Protein AF-A0A1V4UX24-F1 (afdb_monomer)

Secondary structure (DSSP, 8-state):
--------SSPPPEEHHHHHHHHHHHTTT---SS--SEEESSSS-EEEE-TTSSEEEEE-SS-B-SHHHHHSTTSPPHHHHHH---------------SS---TT-------TT------

Structure (mmCIF, N/CA/C/O backbone):
data_AF-A0A1V4UX24-F1
#
_entry.id   AF-A0A1V4UX24-F1
#
loop_
_atom_site.group_PDB
_atom_site.id
_atom_site.type_symbol
_atom_site.label_atom_id
_atom_site.label_alt_id
_atom_site.label_comp_id
_atom_site.label_asym_id
_atom_site.label_entity_id
_atom_site.label_seq_id
_atom_site.pdbx_PDB_ins_code
_atom_site.Cartn_x
_atom_site.Cartn_y
_atom_site.Cartn_z
_atom_site.occupancy
_atom_site.B_iso_or_equiv
_atom_site.auth_seq_id
_atom_site.auth_comp_id
_atom_site.auth_asym_id
_atom_site.auth_atom_id
_atom_site.pdbx_PDB_model_num
ATOM 1 N N . MET A 1 1 ? -13.779 24.939 1.915 1.00 37.62 1 MET A N 1
ATOM 2 C CA . MET A 1 1 ? -13.747 23.481 1.662 1.00 37.62 1 MET A CA 1
ATOM 3 C C . MET A 1 1 ? -12.915 23.263 0.411 1.00 37.62 1 MET A C 1
ATOM 5 O O . MET A 1 1 ? -13.429 23.419 -0.685 1.00 37.62 1 MET A O 1
ATOM 9 N N . ASN A 1 2 ? -11.615 23.002 0.558 1.00 39.09 2 ASN A N 1
ATOM 10 C CA . ASN A 1 2 ? -10.698 22.948 -0.584 1.00 39.09 2 ASN A CA 1
ATOM 11 C C . ASN A 1 2 ? -10.256 21.500 -0.786 1.00 39.09 2 ASN A C 1
ATOM 13 O O . ASN A 1 2 ? -9.221 21.073 -0.276 1.00 39.09 2 ASN A O 1
ATOM 17 N N . GLY A 1 3 ? -11.091 20.749 -1.507 1.00 47.94 3 GLY A N 1
ATOM 18 C CA . GLY A 1 3 ? -10.794 19.399 -1.967 1.00 47.94 3 GLY A CA 1
ATOM 19 C C . GLY A 1 3 ? -9.670 19.433 -2.994 1.00 47.94 3 GLY A C 1
ATOM 20 O O . GLY A 1 3 ? -9.903 19.653 -4.177 1.00 47.94 3 GLY A O 1
ATOM 21 N N . LYS A 1 4 ? -8.435 19.230 -2.535 1.00 42.00 4 LYS A N 1
ATOM 22 C CA . LYS A 1 4 ? -7.325 18.862 -3.413 1.00 42.00 4 LYS A CA 1
ATOM 23 C C . LYS A 1 4 ? -7.500 17.386 -3.741 1.00 42.00 4 LYS A C 1
ATOM 25 O O . LYS A 1 4 ? -7.275 16.530 -2.891 1.00 42.00 4 LYS A O 1
ATOM 30 N N . THR A 1 5 ? -7.919 17.091 -4.964 1.00 43.62 5 THR A N 1
ATOM 31 C CA . THR A 1 5 ? -7.827 15.759 -5.563 1.00 43.62 5 THR A CA 1
ATOM 32 C C . THR A 1 5 ? -6.353 15.373 -5.664 1.00 43.62 5 THR A C 1
ATOM 34 O O . THR A 1 5 ? -5.673 15.676 -6.640 1.00 43.62 5 THR A O 1
ATOM 37 N N . ILE A 1 6 ? -5.842 14.721 -4.616 1.00 47.66 6 ILE A N 1
ATOM 38 C CA . ILE A 1 6 ? -4.532 14.068 -4.603 1.00 47.66 6 ILE A CA 1
ATOM 39 C C . ILE A 1 6 ? -4.681 12.757 -5.379 1.00 47.66 6 ILE A C 1
ATOM 41 O O . ILE A 1 6 ? -4.710 11.671 -4.811 1.00 47.66 6 ILE A O 1
ATOM 45 N N . LEU A 1 7 ? -4.788 12.848 -6.703 1.00 41.50 7 LEU A N 1
ATOM 46 C CA . LEU A 1 7 ? -4.457 11.718 -7.567 1.00 41.50 7 LEU A CA 1
ATOM 47 C C . LEU A 1 7 ? -2.929 11.667 -7.668 1.00 41.50 7 LEU A C 1
ATOM 49 O O . LEU A 1 7 ? -2.339 11.958 -8.704 1.00 41.50 7 LEU A O 1
ATOM 53 N N . ALA A 1 8 ? -2.274 11.359 -6.545 1.00 46.19 8 ALA A N 1
ATOM 54 C CA . ALA A 1 8 ? -0.886 10.940 -6.572 1.00 46.19 8 ALA A CA 1
ATOM 55 C C . ALA A 1 8 ? -0.855 9.642 -7.383 1.00 46.19 8 ALA A C 1
ATOM 57 O O . ALA A 1 8 ? -1.438 8.637 -6.984 1.00 46.19 8 ALA A O 1
ATOM 58 N N . SER A 1 9 ? -0.199 9.669 -8.539 1.00 55.72 9 SER A N 1
ATOM 59 C CA . SER A 1 9 ? -0.078 8.556 -9.490 1.00 55.72 9 SER A CA 1
ATOM 60 C C . SER A 1 9 ? 0.747 7.367 -8.958 1.00 55.72 9 SER A C 1
ATOM 62 O O . SER A 1 9 ? 1.185 6.506 -9.719 1.00 55.72 9 SER A O 1
ATOM 64 N N . GLY A 1 10 ? 0.956 7.298 -7.642 1.00 59.44 10 GLY A N 1
ATOM 65 C CA . GLY A 1 10 ? 1.704 6.271 -6.938 1.00 59.44 10 GLY A CA 1
ATOM 66 C C . GLY A 1 10 ? 1.240 6.132 -5.484 1.00 59.44 10 GLY A C 1
ATOM 67 O O . GLY A 1 10 ? 0.473 6.957 -4.985 1.00 59.44 10 GLY A O 1
ATOM 68 N N . PRO A 1 11 ? 1.683 5.076 -4.784 1.00 64.50 11 PRO A N 1
ATOM 69 C CA . PRO A 1 11 ? 1.267 4.811 -3.412 1.00 64.50 11 PRO A CA 1
ATOM 70 C C . PRO A 1 11 ? 1.656 5.982 -2.497 1.00 64.50 11 PRO A C 1
ATOM 72 O O . PRO A 1 11 ? 2.837 6.302 -2.360 1.00 64.50 11 PRO A O 1
ATOM 75 N N . ALA A 1 12 ? 0.662 6.608 -1.864 1.00 77.00 12 ALA A N 1
ATOM 76 C CA . ALA A 1 12 ? 0.848 7.700 -0.912 1.00 77.00 12 ALA A CA 1
ATOM 77 C C . ALA A 1 12 ? 0.852 7.179 0.533 1.00 77.00 12 ALA A C 1
ATOM 79 O O . ALA A 1 12 ? 0.150 6.224 0.867 1.00 77.00 12 ALA A O 1
ATOM 8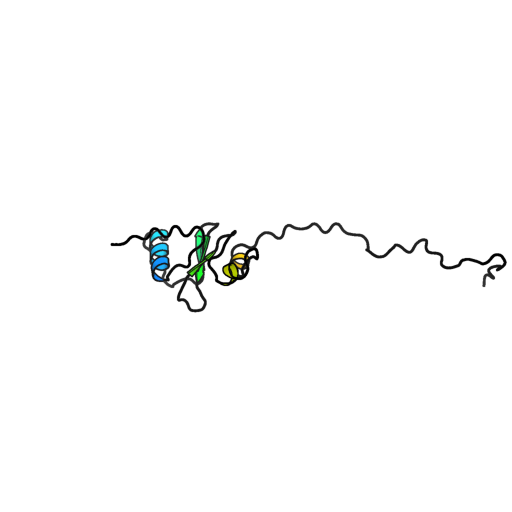0 N N . THR A 1 13 ? 1.647 7.805 1.402 1.00 79.62 13 THR A N 1
ATOM 81 C CA . THR A 1 13 ? 1.589 7.578 2.854 1.00 79.62 13 THR A CA 1
ATOM 82 C C . THR A 1 13 ? 0.245 8.030 3.412 1.00 79.62 13 THR A C 1
ATOM 84 O O . THR A 1 13 ? -0.204 9.130 3.098 1.00 79.62 13 THR A O 1
ATOM 87 N N . GLN A 1 14 ? -0.368 7.204 4.257 1.00 80.38 14 GLN A N 1
ATOM 88 C CA . GLN A 1 14 ? -1.650 7.498 4.900 1.00 80.38 14 GLN A CA 1
ATOM 89 C C . GLN A 1 14 ? -1.450 7.816 6.383 1.00 80.38 14 GLN A C 1
ATOM 91 O O . GLN A 1 14 ? -0.588 7.228 7.044 1.00 80.38 14 GLN A O 1
ATOM 96 N N . THR A 1 15 ? -2.247 8.745 6.908 1.00 82.25 15 THR A N 1
ATOM 97 C CA . THR A 1 15 ? -2.271 9.062 8.341 1.00 82.25 15 THR A CA 1
ATOM 98 C C . THR A 1 15 ? -3.012 7.979 9.124 1.00 82.25 15 THR A C 1
ATOM 100 O O . THR A 1 15 ? -3.815 7.219 8.579 1.00 82.25 15 THR A O 1
ATOM 103 N N . VAL A 1 16 ? -2.749 7.906 10.428 1.00 79.88 16 VAL A N 1
ATOM 104 C CA . VAL A 1 16 ? -3.355 6.912 11.329 1.00 79.88 16 VAL A CA 1
ATOM 105 C C . VAL A 1 16 ? -4.882 7.041 11.381 1.00 79.88 16 VAL A C 1
ATOM 107 O O . VAL A 1 16 ? -5.589 6.037 11.341 1.00 79.88 16 VAL A O 1
ATOM 110 N N . GLU A 1 17 ? -5.396 8.270 11.409 1.00 80.81 17 GLU A N 1
ATOM 111 C CA . GLU A 1 17 ? -6.836 8.553 11.440 1.00 80.81 17 GLU A CA 1
ATOM 112 C C . GLU A 1 17 ? -7.544 8.094 10.162 1.00 80.81 17 GLU A C 1
ATOM 114 O O . GLU A 1 17 ? -8.603 7.467 10.231 1.00 80.81 17 GLU A O 1
ATOM 119 N N . ALA A 1 18 ? -6.930 8.336 8.998 1.00 80.94 18 ALA A N 1
ATOM 120 C CA . ALA A 1 18 ? -7.462 7.894 7.712 1.00 80.94 18 ALA A CA 1
ATOM 121 C C . ALA A 1 18 ? -7.529 6.361 7.637 1.00 80.94 18 ALA A C 1
ATOM 123 O O . ALA A 1 18 ? -8.523 5.798 7.179 1.00 80.94 18 ALA A O 1
ATOM 124 N N . VAL A 1 19 ? -6.507 5.666 8.147 1.00 80.31 19 VAL A N 1
ATOM 125 C CA . VAL A 1 19 ? -6.508 4.197 8.212 1.00 80.31 19 VAL A CA 1
ATOM 126 C C . VAL A 1 19 ? -7.556 3.679 9.194 1.00 80.31 19 VAL A C 1
ATOM 128 O O . VAL A 1 19 ? -8.257 2.725 8.873 1.00 80.31 19 VAL A O 1
ATOM 131 N N . ALA A 1 20 ? -7.746 4.327 10.344 1.00 78.00 20 ALA A N 1
ATOM 132 C CA . ALA A 1 20 ? -8.800 3.950 11.282 1.00 78.00 20 ALA A CA 1
ATOM 133 C C . ALA A 1 20 ? -10.202 4.074 10.656 1.00 78.00 20 ALA A C 1
ATOM 135 O O . ALA A 1 20 ? -11.040 3.192 10.838 1.00 78.00 20 ALA A O 1
ATOM 136 N N . GLN A 1 21 ? -10.451 5.133 9.880 1.00 80.12 21 GLN A N 1
ATOM 137 C CA . GLN A 1 21 ? -11.701 5.304 9.134 1.00 80.12 21 GLN A CA 1
ATOM 138 C C . GLN A 1 21 ? -11.872 4.238 8.045 1.00 80.12 21 GLN A C 1
ATOM 140 O O . GLN A 1 21 ? -12.953 3.664 7.924 1.00 80.12 21 GLN A O 1
ATOM 145 N N . LEU A 1 22 ? -10.807 3.923 7.300 1.00 79.75 22 LEU A N 1
ATOM 146 C CA . LEU A 1 22 ? -10.823 2.868 6.283 1.00 79.75 22 LEU A CA 1
ATOM 147 C C . LEU A 1 22 ? -11.114 1.490 6.884 1.00 79.75 22 LEU A C 1
ATOM 149 O O . LEU A 1 22 ? -11.932 0.754 6.338 1.00 79.75 22 LEU A O 1
ATOM 153 N N . ILE A 1 23 ? -10.495 1.151 8.018 1.00 77.75 23 ILE A N 1
ATOM 154 C CA . ILE A 1 23 ? -10.731 -0.130 8.697 1.00 77.75 23 ILE A CA 1
ATOM 155 C C . ILE A 1 23 ? -12.172 -0.206 9.210 1.00 77.75 23 ILE A C 1
ATOM 157 O O . ILE A 1 23 ? -12.827 -1.227 9.027 1.00 77.75 23 ILE A O 1
ATOM 161 N N . ARG A 1 24 ? -12.702 0.878 9.795 1.00 78.06 24 ARG A N 1
ATOM 162 C CA . ARG A 1 24 ? -14.112 0.943 10.222 1.00 78.06 24 ARG A CA 1
ATOM 163 C C . ARG A 1 24 ? -15.068 0.749 9.049 1.00 78.06 24 ARG A C 1
ATOM 165 O O . ARG A 1 24 ? -16.048 0.024 9.187 1.00 78.06 24 ARG A O 1
ATOM 172 N N . TYR A 1 25 ? -14.784 1.380 7.910 1.00 78.56 25 TYR A N 1
ATOM 173 C CA . TYR A 1 25 ? -15.588 1.230 6.699 1.00 78.56 25 TYR A CA 1
ATOM 174 C C . TYR A 1 25 ? -15.546 -0.209 6.169 1.00 78.56 25 TYR A C 1
ATOM 176 O O . TYR A 1 25 ? -16.588 -0.788 5.876 1.00 78.56 25 TYR A O 1
ATOM 184 N N . HIS A 1 26 ? -14.355 -0.809 6.101 1.00 76.19 26 HIS A N 1
ATOM 185 C CA . HIS A 1 26 ? -14.174 -2.165 5.584 1.00 76.19 26 HIS A CA 1
ATOM 186 C C . HIS A 1 26 ? -14.757 -3.242 6.511 1.00 76.19 26 HIS A C 1
ATOM 188 O O . HIS A 1 26 ? -15.336 -4.213 6.041 1.00 76.19 26 HIS A O 1
ATOM 194 N N . ASN A 1 27 ? -14.677 -3.048 7.829 1.00 73.00 27 ASN A N 1
ATOM 195 C CA . ASN A 1 27 ? -15.218 -3.974 8.825 1.00 73.00 27 ASN A CA 1
ATOM 196 C C . ASN A 1 27 ? -16.706 -3.718 9.153 1.00 73.00 27 ASN A C 1
ATOM 198 O O . ASN A 1 27 ? -17.161 -4.082 10.238 1.00 73.00 27 ASN A O 1
ATOM 202 N N . HIS A 1 28 ? -17.461 -3.058 8.265 1.00 70.69 28 HIS A N 1
ATOM 203 C CA . HIS A 1 28 ? -18.892 -2.761 8.445 1.00 70.69 28 HIS A CA 1
ATOM 204 C C . HIS A 1 28 ? -19.238 -2.102 9.797 1.00 70.69 28 HIS A C 1
ATOM 206 O O . HIS A 1 28 ? -20.264 -2.395 10.408 1.00 70.69 28 HIS A O 1
ATOM 212 N N . GLY A 1 29 ? -18.378 -1.203 10.282 1.00 60.00 29 GLY A N 1
ATOM 213 C CA . GLY A 1 29 ? -18.601 -0.445 11.515 1.00 60.00 29 GLY A CA 1
ATOM 214 C C . GLY A 1 29 ? -17.991 -1.048 12.783 1.00 60.00 29 GLY A C 1
ATOM 215 O O . GLY A 1 29 ? -18.080 -0.418 13.834 1.00 60.00 29 GLY A O 1
ATOM 216 N N . GLN A 1 30 ? -17.320 -2.203 12.714 1.00 57.38 30 GLN A N 1
ATOM 217 C CA . GLN A 1 30 ? -16.557 -2.713 13.858 1.00 57.38 30 GLN A CA 1
ATOM 218 C C . GLN A 1 30 ? -15.259 -1.901 14.039 1.00 57.38 30 GLN A C 1
ATOM 220 O O . GLN A 1 30 ? -14.448 -1.818 13.106 1.00 57.38 30 GLN A O 1
ATOM 225 N N . PRO A 1 31 ? -15.029 -1.277 15.212 1.00 54.38 31 PRO A N 1
ATOM 226 C CA . PRO A 1 31 ? -13.773 -0.597 15.484 1.00 54.38 31 PRO A CA 1
ATOM 227 C C . PRO A 1 31 ? -12.638 -1.624 15.556 1.00 54.38 31 PRO A C 1
ATOM 229 O O . PRO A 1 31 ? -12.785 -2.692 16.146 1.00 54.38 31 PRO A O 1
ATOM 232 N N . ALA A 1 32 ? -11.480 -1.298 14.979 1.00 56.97 32 ALA A N 1
ATOM 233 C CA . ALA A 1 32 ? -10.266 -2.056 15.254 1.00 56.97 32 ALA A CA 1
ATOM 234 C C . ALA A 1 32 ? -9.952 -1.923 16.751 1.00 56.97 32 ALA A C 1
ATOM 236 O O . ALA A 1 32 ? -9.658 -0.817 17.204 1.00 56.97 32 ALA A O 1
ATOM 237 N N . ALA A 1 33 ? -10.058 -3.023 17.504 1.00 56.47 33 ALA A N 1
ATOM 238 C CA . ALA A 1 33 ? -9.804 -3.045 18.947 1.00 56.47 33 ALA A CA 1
ATOM 239 C C . ALA A 1 33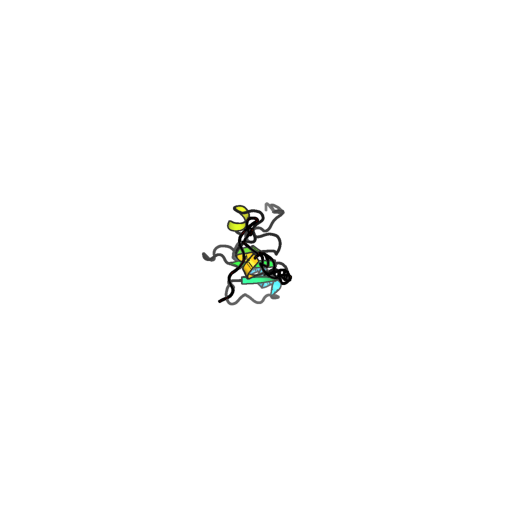 ? -8.394 -2.531 19.283 1.00 56.47 33 ALA A C 1
ATOM 241 O O . ALA A 1 33 ? -8.203 -1.843 20.280 1.00 56.47 33 ALA A O 1
ATOM 242 N N . GLU A 1 34 ? -7.432 -2.790 18.394 1.00 64.06 34 GLU A N 1
ATOM 243 C CA . GLU A 1 34 ? -6.062 -2.298 18.462 1.00 64.06 34 GLU A CA 1
ATOM 244 C C . GLU A 1 34 ? -5.578 -1.982 17.044 1.00 64.06 34 GLU A C 1
ATOM 246 O O . GLU A 1 34 ? -5.907 -2.688 16.089 1.00 64.06 34 GLU A O 1
ATOM 251 N N . MET A 1 35 ? -4.825 -0.893 16.885 1.00 66.12 35 MET A N 1
ATOM 252 C CA . MET A 1 35 ? -4.350 -0.448 15.577 1.00 66.12 35 MET A CA 1
ATOM 253 C C . MET A 1 35 ? -3.280 -1.426 15.049 1.00 66.12 35 MET A C 1
ATOM 255 O O . MET A 1 35 ? -2.169 -1.452 15.593 1.00 66.12 35 MET A O 1
ATOM 259 N N . PRO A 1 36 ? -3.577 -2.228 14.011 1.00 71.94 36 PRO A N 1
ATOM 260 C CA . PRO A 1 36 ? -2.744 -3.367 13.652 1.00 71.94 36 PRO A CA 1
ATOM 261 C C . PRO A 1 36 ? -1.423 -2.927 13.007 1.00 71.94 36 PRO A C 1
ATOM 263 O O . PRO A 1 36 ? -1.371 -1.959 12.250 1.00 71.94 36 PRO A O 1
ATOM 266 N N . GLU A 1 37 ? -0.337 -3.664 13.261 1.00 75.31 37 GLU A N 1
ATOM 267 C CA . GLU A 1 37 ? 0.964 -3.395 12.622 1.00 75.31 37 GLU A CA 1
ATOM 268 C C . GLU A 1 37 ? 0.918 -3.553 11.095 1.00 75.31 37 GLU A C 1
ATOM 270 O O . GLU A 1 37 ? 1.658 -2.893 10.357 1.00 75.31 37 GLU A O 1
ATOM 275 N N . PHE A 1 38 ? 0.042 -4.431 10.612 1.00 77.69 38 PHE A N 1
ATOM 276 C CA . PHE A 1 38 ? -0.202 -4.656 9.199 1.00 77.69 38 PHE A CA 1
ATOM 277 C C . PHE A 1 38 ? -1.702 -4.808 8.958 1.00 77.69 38 PHE A C 1
ATOM 279 O O . PHE A 1 38 ? -2.393 -5.504 9.697 1.00 77.69 38 PHE A O 1
ATOM 286 N N . TYR A 1 39 ? -2.204 -4.177 7.902 1.00 79.00 39 TYR A N 1
ATOM 287 C CA . TYR A 1 39 ? -3.591 -4.327 7.479 1.00 79.00 39 TYR A CA 1
ATOM 288 C C . TYR A 1 39 ? -3.646 -4.620 5.986 1.00 79.00 39 TYR A C 1
ATOM 290 O O . TYR A 1 39 ? -3.056 -3.905 5.174 1.00 79.00 39 TYR A O 1
ATOM 298 N N . ARG A 1 40 ? -4.340 -5.692 5.609 1.00 78.31 40 ARG A N 1
ATOM 299 C CA . ARG A 1 40 ? -4.486 -6.104 4.214 1.00 78.31 40 ARG A CA 1
ATOM 300 C C . ARG A 1 40 ? -5.866 -5.681 3.721 1.00 78.31 40 ARG A C 1
ATOM 302 O O . ARG A 1 40 ? -6.852 -6.271 4.135 1.00 78.31 40 ARG A O 1
ATOM 309 N N . LEU A 1 41 ? -5.916 -4.668 2.851 1.00 76.00 41 LEU A N 1
ATOM 310 C CA . LEU A 1 41 ? -7.169 -4.232 2.217 1.00 76.00 41 LEU A CA 1
ATOM 311 C C . LEU A 1 41 ? -7.588 -5.176 1.090 1.00 76.00 41 LEU A C 1
ATOM 313 O O . LEU A 1 41 ? -8.772 -5.382 0.855 1.00 76.00 41 LEU A O 1
ATOM 317 N N . SER A 1 42 ? -6.616 -5.710 0.347 1.00 75.00 42 SER A N 1
ATOM 318 C CA . SER A 1 42 ? -6.873 -6.593 -0.789 1.00 75.00 42 SER A CA 1
ATOM 319 C C . SER A 1 42 ? -5.712 -7.561 -1.017 1.00 75.00 42 SER A C 1
ATOM 321 O O . SER A 1 42 ? -4.660 -7.484 -0.371 1.00 75.00 42 SER A O 1
ATOM 323 N N . ALA A 1 43 ? -5.877 -8.488 -1.963 1.00 72.56 43 ALA A N 1
ATOM 324 C CA . ALA A 1 43 ? -4.811 -9.407 -2.352 1.00 72.56 43 ALA A CA 1
ATOM 325 C C . ALA A 1 43 ? -3.533 -8.668 -2.795 1.00 72.56 43 ALA A C 1
ATOM 327 O O . ALA A 1 43 ? -2.440 -9.164 -2.528 1.00 72.56 43 ALA A O 1
ATOM 328 N N . GLU A 1 44 ? -3.674 -7.475 -3.379 1.00 78.81 44 GLU A N 1
ATOM 329 C CA . GLU A 1 44 ? -2.596 -6.696 -4.003 1.00 78.81 44 GLU A CA 1
ATOM 330 C C . GLU A 1 44 ? -2.166 -5.456 -3.204 1.00 78.81 44 GLU A C 1
ATOM 332 O O . GLU A 1 44 ? -1.194 -4.796 -3.575 1.00 78.81 44 GLU A O 1
ATOM 337 N N . MET A 1 45 ? -2.859 -5.125 -2.108 1.00 82.56 45 MET A N 1
ATOM 338 C CA . MET A 1 45 ? -2.618 -3.895 -1.353 1.00 82.56 45 MET A CA 1
ATOM 339 C C . MET A 1 45 ? -2.550 -4.152 0.151 1.00 82.56 45 MET A C 1
ATOM 341 O O . MET A 1 45 ? -3.492 -4.645 0.776 1.00 82.56 45 MET A O 1
ATOM 345 N N . VAL A 1 46 ? -1.416 -3.770 0.737 1.00 86.50 46 VAL A N 1
ATOM 346 C CA . VAL A 1 46 ? -1.132 -3.907 2.169 1.00 86.50 46 VAL A CA 1
ATOM 347 C C . V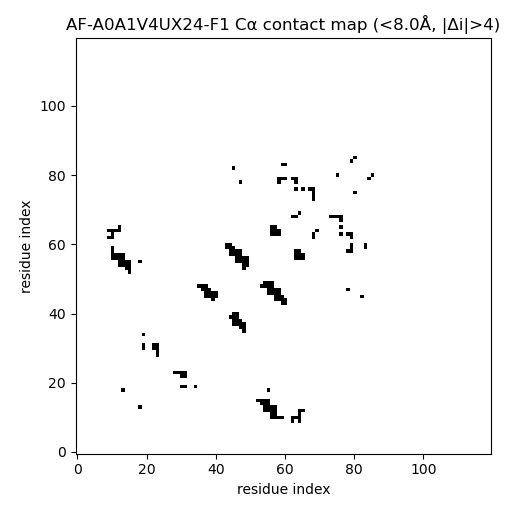AL A 1 46 ? -0.718 -2.551 2.731 1.00 86.50 46 VAL A C 1
ATOM 349 O O . VAL A 1 46 ? 0.135 -1.874 2.155 1.00 86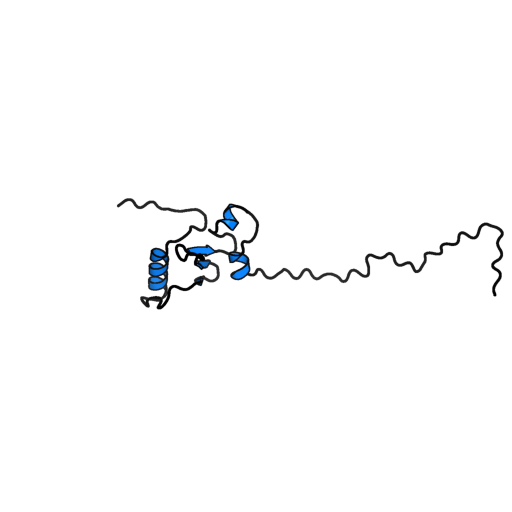.50 46 VAL A O 1
ATOM 352 N N . LEU A 1 47 ? -1.307 -2.168 3.860 1.00 87.06 47 LEU A N 1
ATOM 353 C CA . LEU A 1 47 ? -0.880 -1.053 4.697 1.00 87.06 47 LEU A CA 1
ATOM 354 C C . LEU A 1 47 ? 0.062 -1.575 5.781 1.00 87.06 47 LEU A C 1
ATOM 356 O O . LEU A 1 47 ? -0.263 -2.526 6.492 1.00 87.06 47 LEU A O 1
ATOM 360 N N . VAL A 1 48 ? 1.218 -0.936 5.923 1.00 87.00 48 VAL A N 1
ATOM 361 C CA . VAL A 1 48 ? 2.227 -1.299 6.923 1.00 87.00 48 VAL A CA 1
ATOM 362 C C . VAL A 1 48 ? 2.478 -0.112 7.829 1.00 87.00 48 VAL A C 1
ATOM 364 O O . VAL A 1 48 ? 2.825 0.966 7.345 1.00 87.00 48 VAL A O 1
ATOM 367 N N . ARG A 1 49 ? 2.325 -0.308 9.137 1.00 86.94 49 ARG A N 1
ATOM 368 C CA . ARG A 1 49 ? 2.586 0.728 10.133 1.00 86.94 49 ARG A CA 1
ATOM 369 C C . ARG A 1 49 ? 4.080 1.063 10.177 1.00 86.94 49 ARG A C 1
ATOM 371 O O . ARG A 1 49 ? 4.931 0.180 10.063 1.00 86.94 49 ARG A O 1
ATOM 378 N N . SER A 1 50 ? 4.417 2.339 10.337 1.00 84.62 50 SER A N 1
ATOM 379 C CA . SER A 1 50 ? 5.789 2.753 10.637 1.00 84.62 50 SER A CA 1
ATOM 380 C C . SER A 1 50 ? 6.193 2.289 12.048 1.00 84.62 50 SER A C 1
ATOM 382 O O . SER A 1 50 ? 5.345 2.162 12.929 1.00 84.62 50 SER A O 1
ATOM 384 N N . ASN A 1 51 ? 7.495 2.131 12.311 1.00 82.38 51 ASN A N 1
ATOM 385 C CA . ASN A 1 51 ? 7.986 1.835 13.667 1.00 82.38 51 ASN A CA 1
ATOM 386 C C . ASN A 1 51 ? 7.651 2.942 14.682 1.00 82.38 51 ASN A C 1
ATOM 388 O O . ASN A 1 51 ? 7.589 2.679 15.876 1.00 82.38 51 ASN A O 1
ATOM 392 N N . LYS A 1 52 ? 7.466 4.183 14.214 1.00 80.69 52 LYS A N 1
ATOM 393 C CA . LYS A 1 52 ? 7.052 5.314 15.055 1.00 80.69 52 LYS A CA 1
ATOM 394 C C . LYS A 1 52 ? 5.541 5.322 15.302 1.00 80.69 52 LYS A C 1
ATOM 396 O O . LYS A 1 52 ? 5.073 6.015 16.194 1.00 80.69 52 LYS A O 1
ATOM 401 N N . GLY A 1 53 ? 4.777 4.564 14.515 1.00 78.31 53 GLY A N 1
ATOM 402 C CA . GLY A 1 53 ? 3.328 4.476 14.616 1.00 78.31 53 GLY A CA 1
ATOM 403 C C . GLY A 1 53 ? 2.571 5.720 14.153 1.00 78.31 53 GLY A C 1
ATOM 404 O O . GLY A 1 53 ? 1.374 5.793 14.399 1.00 78.31 53 GLY A O 1
ATOM 405 N N . ASP A 1 54 ? 3.253 6.654 13.494 1.00 80.06 54 ASP A N 1
ATOM 406 C CA . ASP A 1 54 ? 2.758 7.946 13.007 1.00 80.06 54 ASP A CA 1
ATOM 407 C C . ASP A 1 54 ? 2.117 7.877 11.612 1.00 80.06 54 ASP A C 1
ATOM 409 O O . ASP A 1 54 ? 1.265 8.695 11.268 1.00 80.06 54 ASP A O 1
ATOM 413 N N . ALA A 1 55 ? 2.512 6.896 10.800 1.00 83.81 55 ALA A N 1
ATOM 414 C CA . ALA A 1 55 ? 2.058 6.761 9.424 1.00 83.81 55 ALA A CA 1
ATOM 415 C C . ALA A 1 55 ? 1.928 5.298 8.996 1.00 83.81 55 ALA A C 1
ATOM 417 O O . ALA A 1 55 ? 2.603 4.405 9.519 1.00 83.81 55 ALA A O 1
ATOM 418 N N . TYR A 1 56 ? 1.095 5.078 7.981 1.00 85.25 56 TYR A N 1
ATOM 419 C CA . TYR A 1 56 ? 0.990 3.816 7.264 1.00 85.25 56 TYR A CA 1
ATOM 420 C C . TYR A 1 56 ? 1.545 3.954 5.851 1.00 85.25 56 TYR A C 1
ATOM 422 O O . TYR A 1 56 ? 1.150 4.832 5.077 1.00 85.25 56 TYR A O 1
ATOM 430 N N . TYR A 1 57 ? 2.454 3.050 5.500 1.00 86.75 57 TYR A N 1
ATOM 431 C CA . TYR A 1 57 ? 2.974 2.923 4.150 1.00 86.75 57 TYR A CA 1
ATOM 432 C C . TYR A 1 57 ? 2.071 2.018 3.325 1.00 86.75 57 TYR A C 1
ATOM 434 O O . TYR A 1 57 ? 1.737 0.909 3.741 1.00 86.75 57 TYR A O 1
ATOM 442 N N . VAL A 1 58 ? 1.727 2.472 2.126 1.00 87.44 58 VAL A N 1
ATOM 443 C CA . VAL A 1 58 ? 1.018 1.664 1.142 1.00 87.44 58 VAL A CA 1
ATOM 444 C C . VAL A 1 58 ? 2.041 0.825 0.384 1.00 87.44 58 VAL A C 1
ATOM 446 O O . VAL A 1 58 ? 2.991 1.340 -0.215 1.00 87.44 58 VAL A O 1
ATOM 449 N N . THR A 1 59 ? 1.838 -0.486 0.405 1.00 86.56 59 THR A N 1
ATOM 450 C CA . THR A 1 59 ? 2.623 -1.470 -0.339 1.00 86.56 59 THR A CA 1
ATOM 451 C C . THR A 1 59 ? 1.762 -2.172 -1.369 1.00 86.56 59 THR A C 1
ATOM 453 O O . THR A 1 59 ? 0.753 -2.784 -1.027 1.00 86.56 59 THR A O 1
ATOM 456 N N . THR A 1 60 ? 2.221 -2.132 -2.614 1.00 85.44 60 THR A N 1
ATOM 457 C CA . THR A 1 60 ? 1.715 -2.933 -3.728 1.00 85.44 60 THR A CA 1
ATOM 458 C C . THR A 1 60 ? 2.856 -3.806 -4.267 1.00 85.44 60 THR A C 1
ATOM 460 O O . THR A 1 60 ? 4.031 -3.524 -3.991 1.00 85.44 60 THR A O 1
ATOM 463 N N . PRO A 1 61 ? 2.575 -4.858 -5.057 1.00 80.81 61 PRO A N 1
ATOM 464 C CA . PRO A 1 61 ? 3.625 -5.695 -5.643 1.00 80.81 61 PRO A CA 1
ATOM 465 C C . PRO A 1 61 ? 4.571 -4.920 -6.574 1.00 80.81 61 PRO A C 1
ATOM 467 O O . PRO A 1 61 ? 5.712 -5.334 -6.769 1.00 80.81 61 PRO A O 1
ATOM 470 N N . ARG A 1 62 ? 4.121 -3.788 -7.135 1.00 79.81 62 ARG A N 1
ATOM 471 C CA . ARG A 1 62 ? 4.899 -2.967 -8.079 1.00 79.81 62 ARG A CA 1
ATOM 472 C C . ARG A 1 62 ? 5.573 -1.762 -7.426 1.00 79.81 62 ARG A C 1
ATOM 474 O O . ARG A 1 62 ? 6.642 -1.357 -7.870 1.00 79.81 62 ARG A O 1
ATOM 481 N N . ALA A 1 63 ? 4.971 -1.181 -6.390 1.00 82.62 63 ALA A N 1
ATOM 482 C 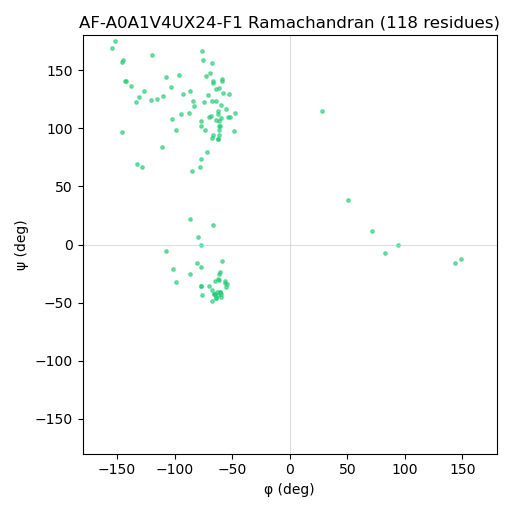CA . ALA A 1 63 ? 5.435 0.067 -5.789 1.00 82.62 63 ALA A CA 1
ATOM 483 C C . ALA A 1 63 ? 5.217 0.090 -4.270 1.00 82.62 63 ALA A C 1
ATOM 485 O O . ALA A 1 63 ? 4.423 -0.661 -3.711 1.00 82.62 63 ALA A O 1
ATOM 486 N N . CYS A 1 64 ? 5.961 0.934 -3.566 1.00 85.75 64 CYS A N 1
ATOM 487 C CA . CYS A 1 64 ? 5.771 1.142 -2.138 1.00 85.75 64 CYS A CA 1
ATOM 488 C C . CYS A 1 64 ? 5.989 2.615 -1.813 1.00 85.75 64 CYS A C 1
ATOM 490 O O . CYS A 1 64 ? 6.910 3.217 -2.352 1.00 85.75 64 CYS A O 1
ATOM 492 N N . SER A 1 65 ? 5.178 3.173 -0.913 1.00 85.50 65 SER A N 1
ATOM 493 C CA . SER A 1 65 ? 5.311 4.564 -0.463 1.00 85.50 65 SER A CA 1
ATOM 494 C C . SER A 1 65 ? 6.449 4.782 0.546 1.00 85.50 65 SER A C 1
ATOM 496 O O . SER A 1 65 ? 6.643 5.893 1.033 1.00 85.50 65 SER A O 1
ATOM 498 N N . CYS A 1 66 ? 7.184 3.730 0.924 1.00 83.31 66 CYS A N 1
ATOM 499 C CA . CYS A 1 66 ? 8.263 3.848 1.899 1.00 83.31 66 CYS A CA 1
ATOM 500 C C . CYS A 1 66 ? 9.453 4.640 1.328 1.00 83.31 66 CYS A C 1
ATOM 502 O O . CYS A 1 66 ? 9.779 4.472 0.149 1.00 83.31 66 CYS A O 1
ATOM 504 N N . PRO A 1 67 ? 10.192 5.393 2.164 1.00 82.62 67 PRO A N 1
ATOM 505 C CA . PRO A 1 67 ? 11.358 6.160 1.721 1.00 82.62 67 PRO A CA 1
ATOM 506 C C . PRO A 1 67 ? 12.395 5.290 1.000 1.00 82.62 67 PRO A C 1
ATOM 508 O O . PRO A 1 67 ? 13.009 5.718 0.029 1.00 82.62 67 PRO A O 1
ATOM 511 N N . SER A 1 68 ? 12.556 4.026 1.407 1.00 80.81 68 SER A N 1
ATOM 512 C CA . SER A 1 68 ? 13.483 3.102 0.743 1.00 80.81 68 SER A CA 1
ATOM 513 C C . SER A 1 68 ? 13.152 2.841 -0.729 1.00 80.81 68 SER A C 1
ATOM 515 O O . SER A 1 68 ? 14.074 2.578 -1.493 1.00 80.81 68 SER A O 1
ATOM 517 N N . ALA A 1 69 ? 11.878 2.891 -1.126 1.00 83.00 69 ALA A N 1
ATOM 518 C CA . ALA A 1 69 ? 11.473 2.731 -2.522 1.00 83.00 69 ALA A CA 1
ATOM 519 C C . ALA A 1 69 ? 11.730 4.014 -3.325 1.00 83.00 69 ALA A C 1
ATOM 521 O O . ALA A 1 69 ? 12.170 3.932 -4.469 1.00 83.00 69 ALA A O 1
ATOM 522 N N . THR A 1 70 ? 11.552 5.182 -2.699 1.00 83.31 70 THR A N 1
ATOM 523 C CA . THR A 1 70 ? 11.880 6.487 -3.291 1.00 83.31 70 THR A CA 1
ATOM 524 C C . THR A 1 70 ? 13.380 6.633 -3.550 1.00 83.31 70 THR A C 1
ATOM 526 O O . THR A 1 70 ? 13.779 7.031 -4.638 1.00 83.31 70 THR A O 1
ATOM 529 N N . TYR A 1 71 ? 14.231 6.265 -2.585 1.00 83.75 71 TYR A N 1
ATOM 530 C CA . TYR A 1 71 ? 15.690 6.392 -2.723 1.00 83.75 71 TYR A CA 1
ATOM 531 C C . TYR A 1 71 ? 16.335 5.302 -3.592 1.00 83.75 71 TYR A C 1
ATOM 533 O O . TYR A 1 71 ? 17.475 5.458 -4.026 1.00 83.75 71 TYR A O 1
ATOM 541 N N . ARG A 1 72 ? 15.662 4.164 -3.806 1.00 82.62 72 ARG A N 1
ATOM 542 C CA . ARG A 1 72 ? 16.191 3.023 -4.576 1.00 82.62 72 ARG A CA 1
ATOM 543 C C . ARG A 1 72 ? 15.153 2.530 -5.587 1.00 82.62 72 ARG A C 1
ATOM 545 O O . ARG A 1 72 ? 14.622 1.426 -5.417 1.00 82.62 72 ARG A O 1
ATOM 552 N N . PRO A 1 73 ? 14.868 3.319 -6.638 1.00 79.19 73 PRO A N 1
ATOM 553 C CA . PRO A 1 73 ? 13.925 2.911 -7.670 1.00 79.19 73 PRO A CA 1
ATOM 554 C C . PRO A 1 73 ? 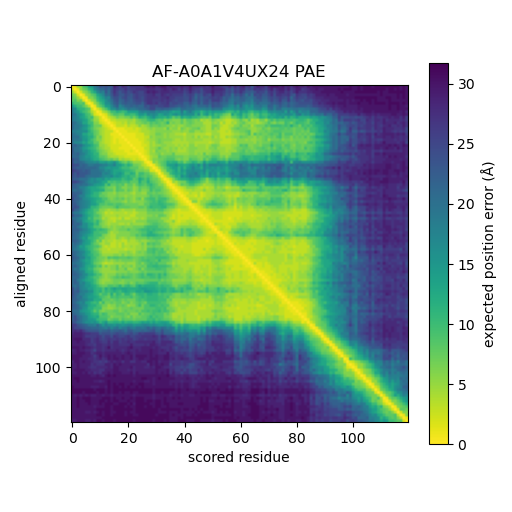14.381 1.600 -8.331 1.00 79.19 73 PRO A C 1
ATOM 556 O O . PRO A 1 73 ? 15.573 1.360 -8.526 1.00 79.19 73 PRO A O 1
ATOM 559 N N . GLY A 1 74 ? 13.430 0.713 -8.630 1.00 77.44 74 GLY A N 1
ATOM 560 C CA . GLY A 1 74 ? 13.683 -0.578 -9.286 1.00 77.44 74 GLY A CA 1
ATOM 561 C C . GLY A 1 74 ? 14.127 -1.726 -8.368 1.00 77.44 74 GLY A C 1
ATOM 562 O O . GLY A 1 74 ? 14.182 -2.868 -8.820 1.00 77.44 74 GLY A O 1
ATOM 563 N N . LYS A 1 75 ? 14.400 -1.480 -7.077 1.00 81.44 75 LYS A N 1
ATOM 564 C 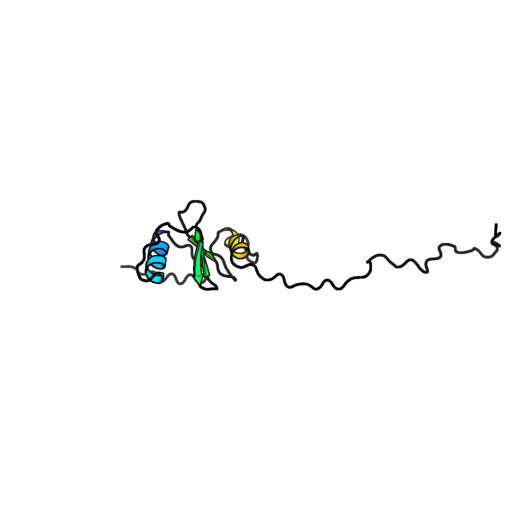CA . LYS A 1 75 ? 14.672 -2.550 -6.100 1.00 81.44 75 LYS A CA 1
ATOM 565 C C . LYS A 1 75 ? 13.459 -2.802 -5.208 1.00 81.44 75 LYS A C 1
ATOM 567 O O . LYS A 1 75 ? 12.868 -1.872 -4.667 1.00 81.44 75 LYS A O 1
ATOM 572 N N . THR A 1 76 ? 13.134 -4.076 -4.981 1.00 81.69 76 THR A N 1
ATOM 573 C CA . THR A 1 76 ? 12.058 -4.464 -4.057 1.00 81.69 76 THR A CA 1
ATOM 574 C C . THR A 1 76 ? 12.406 -4.054 -2.627 1.00 81.69 76 THR A C 1
ATOM 576 O O . THR A 1 76 ? 13.447 -4.466 -2.099 1.00 81.69 76 THR A O 1
ATOM 579 N N . CYS A 1 77 ? 11.544 -3.272 -1.980 1.00 86.88 77 CYS A N 1
ATOM 580 C CA . CYS A 1 77 ? 11.772 -2.816 -0.609 1.00 86.88 77 CYS A CA 1
ATOM 581 C C . CYS A 1 77 ? 11.505 -3.932 0.423 1.00 86.88 77 CYS A C 1
ATOM 583 O O . CYS A 1 77 ? 10.888 -4.956 0.118 1.00 86.88 77 CYS A O 1
ATOM 585 N N . LYS A 1 78 ? 11.943 -3.735 1.678 1.00 84.19 78 LYS A N 1
ATOM 586 C CA . LYS A 1 78 ? 11.719 -4.702 2.774 1.00 84.19 78 LYS A CA 1
ATOM 587 C C . LYS A 1 78 ? 10.231 -5.024 2.965 1.00 84.19 78 LYS A C 1
ATOM 589 O O . LYS A 1 78 ? 9.892 -6.172 3.229 1.00 84.19 78 LYS A O 1
ATOM 594 N N . HIS A 1 79 ? 9.356 -4.036 2.782 1.00 83.94 79 HIS A N 1
ATOM 595 C CA . HIS A 1 79 ? 7.911 -4.215 2.903 1.00 83.94 79 HIS A CA 1
ATOM 596 C C . HIS A 1 79 ? 7.355 -5.115 1.791 1.00 83.94 79 HIS A C 1
ATOM 598 O O . HIS A 1 79 ? 6.677 -6.095 2.082 1.00 83.94 79 HIS A O 1
ATOM 604 N N . GLN A 1 80 ? 7.719 -4.860 0.531 1.00 82.94 80 GLN A N 1
ATOM 605 C CA . GLN A 1 80 ? 7.318 -5.712 -0.591 1.00 82.94 80 GLN A CA 1
ATOM 606 C C . GLN A 1 80 ? 7.813 -7.147 -0.420 1.00 82.94 80 G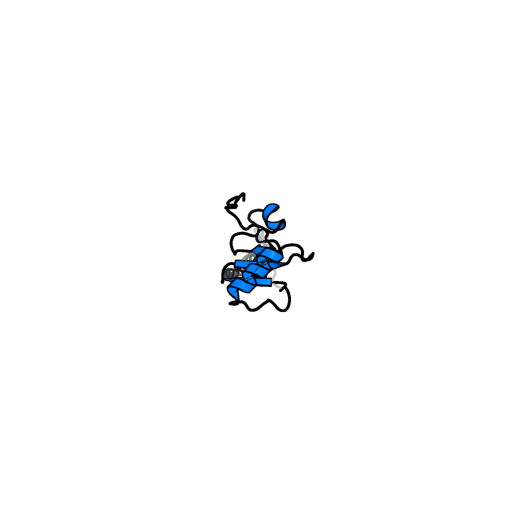LN A C 1
ATOM 608 O O . GLN A 1 80 ? 7.035 -8.072 -0.576 1.00 82.94 80 GLN A O 1
ATOM 613 N N . ARG A 1 81 ? 9.074 -7.356 -0.021 1.00 82.75 81 ARG A N 1
ATOM 614 C CA . ARG A 1 81 ? 9.616 -8.714 0.170 1.00 82.75 81 ARG A CA 1
ATOM 615 C C . ARG A 1 81 ? 8.925 -9.487 1.299 1.00 82.75 81 ARG A C 1
ATOM 617 O O . ARG A 1 81 ? 8.854 -10.706 1.218 1.00 82.75 81 ARG A O 1
ATOM 624 N N . LYS A 1 82 ? 8.448 -8.793 2.341 1.00 85.12 82 LYS A N 1
ATOM 625 C CA . LYS A 1 82 ? 7.760 -9.406 3.488 1.00 85.12 82 LYS A CA 1
ATOM 626 C C . LYS A 1 82 ? 6.324 -9.812 3.146 1.00 85.12 82 LYS A C 1
ATOM 628 O O . LYS A 1 82 ? 5.909 -10.898 3.525 1.00 85.12 82 LYS A O 1
ATOM 633 N N . TYR A 1 83 ? 5.583 -8.949 2.450 1.00 81.50 83 TYR A N 1
ATOM 634 C CA . TYR A 1 83 ? 4.146 -9.148 2.210 1.00 81.50 83 TYR A CA 1
ATOM 635 C C . TYR A 1 83 ? 3.811 -9.688 0.814 1.00 81.50 83 TYR A C 1
ATOM 637 O O . TYR A 1 83 ? 2.761 -10.293 0.627 1.00 81.50 83 TYR A O 1
ATOM 645 N N . PHE A 1 84 ? 4.716 -9.517 -0.149 1.00 81.81 84 PHE A N 1
ATOM 646 C CA . PHE A 1 84 ? 4.610 -10.010 -1.521 1.00 81.81 84 PHE A CA 1
ATOM 647 C C . PHE A 1 84 ? 5.884 -10.780 -1.895 1.00 81.81 84 PHE A C 1
ATOM 649 O O . PHE A 1 84 ? 6.667 -10.318 -2.735 1.00 81.81 84 PHE A O 1
ATOM 656 N N . PRO A 1 85 ? 6.150 -11.940 -1.263 1.00 74.12 85 PRO A N 1
ATOM 657 C CA . PRO A 1 85 ? 7.234 -12.799 -1.704 1.00 74.12 85 PRO A CA 1
ATOM 658 C C . PRO A 1 85 ? 6.925 -13.237 -3.137 1.00 74.12 85 PRO A C 1
ATOM 660 O O . PRO A 1 85 ? 6.029 -14.045 -3.367 1.00 74.12 85 PRO A O 1
ATOM 663 N N . GLN A 1 86 ? 7.640 -12.686 -4.121 1.00 67.44 86 GLN A N 1
ATOM 664 C CA . GLN A 1 86 ? 7.567 -13.256 -5.459 1.00 67.44 86 GLN A CA 1
ATOM 665 C C . GLN A 1 86 ? 8.077 -14.696 -5.369 1.00 67.44 86 GLN A C 1
ATOM 667 O O . GLN A 1 86 ? 9.112 -14.917 -4.721 1.00 67.44 86 GLN A O 1
ATOM 672 N N . PRO A 1 87 ? 7.391 -15.671 -5.992 1.00 59.66 87 PRO A N 1
ATOM 673 C CA . PRO A 1 87 ? 7.961 -16.995 -6.135 1.00 59.66 87 PRO A CA 1
ATOM 674 C C . PRO A 1 87 ? 9.305 -16.789 -6.824 1.00 59.66 87 PRO A C 1
ATOM 676 O O . PRO A 1 87 ? 9.366 -16.239 -7.925 1.00 59.66 87 PRO A O 1
ATOM 679 N N . LYS A 1 88 ? 10.405 -17.137 -6.143 1.00 58.22 88 LYS A N 1
ATOM 680 C CA . LYS A 1 88 ? 11.700 -17.231 -6.813 1.00 58.22 88 LYS A CA 1
ATOM 681 C C . LYS A 1 88 ? 11.435 -18.169 -7.973 1.00 58.22 88 LYS A C 1
ATOM 683 O O . LYS A 1 88 ? 11.161 -19.339 -7.719 1.00 58.22 88 LYS A O 1
ATOM 688 N N . ALA A 1 89 ? 11.443 -17.646 -9.200 1.00 53.81 89 ALA A N 1
ATOM 689 C CA . ALA A 1 89 ? 11.428 -18.486 -10.379 1.00 53.81 89 ALA A CA 1
ATOM 690 C C . ALA A 1 89 ? 12.504 -19.530 -10.112 1.00 53.81 89 ALA A C 1
ATOM 692 O O . ALA A 1 89 ? 13.669 -19.167 -9.900 1.00 53.81 89 ALA A O 1
ATOM 693 N N . ALA A 1 90 ? 12.080 -20.783 -9.957 1.00 53.66 90 ALA A N 1
ATOM 694 C CA . ALA A 1 90 ? 12.982 -21.894 -9.807 1.00 53.66 90 ALA A CA 1
ATOM 695 C C . ALA A 1 90 ? 13.760 -21.906 -11.115 1.00 53.66 90 ALA A C 1
ATOM 697 O O . ALA A 1 90 ? 13.310 -22.442 -12.121 1.00 53.66 90 ALA A O 1
ATOM 698 N N . ARG A 1 91 ? 14.893 -21.201 -11.135 1.00 58.03 91 ARG A N 1
ATOM 699 C CA . ARG A 1 91 ? 15.941 -21.454 -12.100 1.00 58.03 91 ARG A CA 1
ATOM 700 C C . ARG A 1 91 ? 16.319 -22.884 -11.784 1.00 58.03 91 ARG A C 1
ATOM 702 O O . ARG A 1 91 ? 17.045 -23.118 -10.823 1.00 58.03 91 ARG A O 1
ATOM 709 N N . THR A 1 92 ? 15.717 -23.823 -12.505 1.00 56.09 92 THR A N 1
ATOM 710 C CA . THR A 1 92 ? 16.225 -25.174 -12.659 1.00 56.09 92 THR A CA 1
ATOM 711 C C . THR A 1 92 ? 17.684 -24.991 -13.021 1.00 56.09 92 THR A C 1
ATOM 713 O O . THR A 1 92 ? 18.014 -24.627 -14.148 1.00 56.09 92 THR A O 1
ATOM 716 N N . ALA A 1 93 ? 18.553 -25.104 -12.017 1.00 58.38 93 ALA A N 1
ATOM 717 C CA . ALA A 1 93 ? 19.961 -25.285 -12.252 1.00 58.38 93 ALA A CA 1
ATOM 718 C C . ALA A 1 93 ? 20.019 -26.595 -13.025 1.00 58.38 93 ALA A C 1
ATOM 720 O O . ALA A 1 93 ? 19.796 -27.663 -12.457 1.00 58.38 93 ALA A O 1
ATOM 721 N N . LEU A 1 94 ? 20.189 -26.498 -14.342 1.00 64.38 94 LEU A N 1
ATOM 722 C CA . LEU A 1 94 ? 20.622 -27.647 -15.112 1.00 64.38 94 LEU A CA 1
ATOM 723 C C . LEU A 1 94 ? 21.890 -28.138 -14.401 1.00 64.38 94 LEU A C 1
ATOM 725 O O . LEU A 1 94 ? 22.728 -27.288 -14.069 1.00 64.38 94 LEU A O 1
ATOM 729 N N . PRO A 1 95 ? 22.004 -29.434 -14.072 1.00 65.25 95 PRO 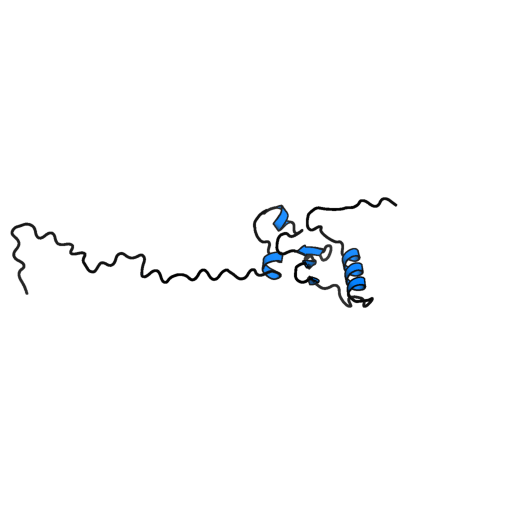A N 1
ATOM 730 C CA . PRO A 1 95 ? 23.223 -29.954 -13.485 1.00 65.25 95 PRO A CA 1
ATOM 731 C C . PRO A 1 95 ? 24.324 -29.733 -14.518 1.00 65.25 95 PRO A C 1
ATOM 733 O O . PRO A 1 95 ? 24.424 -30.440 -15.512 1.00 65.25 95 PRO A O 1
ATOM 736 N N . VAL A 1 96 ? 25.094 -28.664 -14.342 1.00 63.75 96 VAL A N 1
ATOM 737 C CA . VAL A 1 96 ? 26.340 -28.483 -15.066 1.00 63.75 96 VAL A CA 1
ATOM 738 C C . VAL A 1 96 ? 27.302 -29.462 -14.428 1.00 63.75 96 VAL A C 1
ATOM 740 O O . VAL A 1 96 ? 27.829 -29.210 -13.342 1.00 63.75 96 VAL A O 1
ATOM 743 N N . ASP A 1 97 ? 27.467 -30.610 -15.081 1.00 65.50 97 ASP A N 1
ATOM 744 C CA . ASP A 1 97 ? 28.584 -31.502 -14.827 1.00 65.50 97 ASP A CA 1
ATOM 745 C C . ASP A 1 97 ? 29.860 -30.663 -14.920 1.00 65.50 97 ASP A C 1
ATOM 747 O O . ASP A 1 97 ? 30.189 -30.127 -15.971 1.00 65.50 97 ASP A O 1
ATOM 751 N N . SER A 1 98 ? 30.480 -30.455 -13.758 1.00 71.19 98 SER A N 1
ATOM 752 C CA . SER A 1 98 ? 31.805 -29.883 -13.511 1.00 71.19 98 SER A CA 1
ATOM 753 C C . SER A 1 98 ? 32.348 -28.881 -14.547 1.00 71.19 98 SER A C 1
ATOM 755 O O . SER A 1 98 ? 32.800 -29.245 -15.621 1.00 71.19 98 SER A O 1
ATOM 757 N N . ILE A 1 99 ? 32.530 -27.620 -14.133 1.00 68.00 99 ILE A N 1
ATOM 758 C CA . ILE A 1 99 ? 33.325 -26.605 -14.871 1.00 68.00 99 ILE A CA 1
ATOM 759 C C . ILE A 1 99 ? 34.795 -27.048 -15.071 1.00 68.00 99 ILE A C 1
ATOM 761 O O . ILE A 1 99 ? 35.542 -26.453 -15.847 1.00 68.00 99 ILE A O 1
ATOM 765 N N . ARG A 1 100 ? 35.245 -28.080 -14.345 1.00 67.38 100 ARG A N 1
ATOM 766 C CA . ARG A 1 100 ? 36.597 -28.620 -14.478 1.00 67.38 100 ARG A CA 1
ATOM 767 C C . ARG A 1 100 ? 36.729 -29.361 -15.812 1.00 67.38 100 ARG A C 1
ATOM 769 O O . ARG A 1 100 ? 35.914 -30.245 -16.063 1.00 67.38 100 ARG A O 1
ATOM 776 N N . PRO A 1 101 ? 37.758 -29.064 -16.624 1.00 66.62 101 PRO A N 1
ATOM 777 C CA . PRO A 1 101 ? 38.032 -29.856 -17.815 1.00 66.62 101 PRO A CA 1
ATOM 778 C C . PRO A 1 101 ? 38.259 -31.318 -17.411 1.00 66.62 101 PRO A C 1
ATOM 780 O O . PRO A 1 101 ? 39.010 -31.598 -16.472 1.00 66.62 101 PRO A O 1
ATOM 783 N N . ASP A 1 102 ? 37.582 -32.246 -18.090 1.00 67.19 102 ASP A N 1
ATOM 784 C CA . ASP A 1 102 ? 37.785 -33.677 -17.877 1.00 67.19 102 ASP A CA 1
ATOM 785 C C . ASP A 1 102 ? 39.191 -34.042 -18.381 1.00 67.19 102 ASP A C 1
ATOM 787 O O . ASP A 1 102 ? 39.498 -33.960 -19.568 1.00 67.19 102 ASP A O 1
ATOM 791 N N . MET A 1 103 ? 40.081 -34.372 -17.445 1.00 64.50 103 MET A N 1
ATOM 792 C CA . MET A 1 103 ? 41.485 -34.692 -17.719 1.00 64.50 103 MET A CA 1
ATOM 793 C C . MET A 1 103 ? 41.676 -36.137 -18.225 1.00 64.50 103 MET A C 1
ATOM 795 O O . MET A 1 103 ? 42.824 -36.560 -18.382 1.00 64.50 103 MET A O 1
ATOM 799 N N . ARG A 1 104 ? 40.608 -36.917 -18.499 1.00 65.50 104 ARG A N 1
ATOM 800 C CA . ARG A 1 104 ? 40.716 -38.259 -19.111 1.00 65.50 104 ARG A CA 1
ATOM 801 C C . ARG A 1 104 ? 41.115 -38.129 -20.578 1.00 65.50 104 ARG A C 1
ATOM 803 O O . ARG A 1 104 ? 40.303 -38.206 -21.489 1.00 65.50 104 ARG A O 1
ATOM 810 N N . GLY A 1 105 ? 42.402 -37.907 -20.793 1.00 59.59 105 GLY A N 1
ATOM 811 C CA . GLY A 1 105 ? 42.997 -37.722 -22.114 1.00 59.59 105 GLY A CA 1
ATOM 812 C C . GLY A 1 105 ? 44.205 -36.793 -22.106 1.00 59.59 105 GLY A C 1
ATOM 813 O O . GLY A 1 105 ? 44.964 -36.785 -23.071 1.00 59.59 105 GLY A O 1
ATOM 814 N N . PHE A 1 106 ? 44.439 -36.055 -21.016 1.00 58.97 106 PHE A N 1
ATOM 815 C CA . PHE A 1 106 ? 45.646 -35.250 -20.880 1.00 58.97 106 PHE A CA 1
ATOM 816 C C . PHE A 1 106 ? 46.828 -36.161 -20.529 1.00 58.97 106 PHE A C 1
ATOM 818 O O . PHE A 1 106 ? 46.972 -36.609 -19.394 1.00 58.97 106 PHE A O 1
ATOM 825 N N . ARG A 1 107 ? 47.663 -36.471 -21.525 1.00 61.91 107 ARG A N 1
ATOM 826 C CA . ARG A 1 107 ? 48.953 -37.146 -21.342 1.00 61.91 107 ARG A CA 1
ATOM 827 C C . ARG A 1 107 ? 50.069 -36.096 -21.364 1.00 61.91 107 ARG A C 1
ATOM 829 O O . ARG A 1 107 ? 50.477 -35.702 -22.454 1.00 61.91 107 ARG A O 1
ATOM 836 N N . PRO A 1 108 ? 50.585 -35.630 -20.214 1.00 63.47 108 PRO A N 1
ATOM 837 C CA . PRO A 1 108 ? 51.708 -34.704 -20.190 1.00 63.47 108 PRO A CA 1
ATOM 838 C C . PRO A 1 108 ? 53.030 -35.469 -20.270 1.00 63.47 108 PRO A C 1
ATOM 840 O O . PRO A 1 108 ? 53.810 -35.433 -19.332 1.00 63.47 108 PRO A O 1
ATOM 843 N N . VAL A 1 109 ? 53.286 -36.185 -21.364 1.00 56.97 109 VAL A N 1
ATOM 844 C CA . VAL A 1 109 ? 54.649 -36.621 -21.697 1.00 56.97 109 VAL A CA 1
ATOM 845 C C . VAL A 1 109 ? 54.771 -36.614 -23.212 1.00 56.97 109 VAL A C 1
ATOM 847 O O . VAL A 1 109 ? 54.369 -37.554 -23.897 1.00 56.97 109 VAL A O 1
ATOM 850 N N . SER A 1 110 ? 55.321 -35.529 -23.745 1.00 60.62 110 SER A N 1
ATOM 851 C CA . SER A 1 110 ? 55.953 -35.552 -25.056 1.00 60.62 110 SER A CA 1
ATOM 852 C C . SER A 1 110 ? 57.199 -36.426 -24.908 1.00 60.62 110 SER A C 1
ATOM 854 O O . SER A 1 110 ? 58.237 -35.928 -24.482 1.00 60.62 110 SER A O 1
ATOM 856 N N . LEU A 1 111 ? 57.097 -37.733 -25.167 1.00 58.69 111 LEU A N 1
ATOM 857 C CA . LEU A 1 111 ? 58.288 -38.572 -25.314 1.00 58.69 111 LEU A CA 1
ATOM 858 C C . LEU A 1 111 ? 59.087 -37.976 -26.472 1.00 58.69 111 LEU A C 1
ATOM 860 O O . LEU A 1 111 ? 58.646 -38.011 -27.624 1.00 58.69 111 LEU A O 1
ATOM 864 N N . LEU A 1 112 ? 60.218 -37.349 -26.149 1.00 63.50 112 LEU A N 1
ATOM 865 C CA . LEU A 1 112 ? 61.173 -36.909 -27.152 1.00 63.50 112 LEU A CA 1
ATOM 866 C C . LEU A 1 112 ? 61.617 -38.149 -27.947 1.00 63.50 112 LEU A C 1
ATOM 868 O O . LEU A 1 112 ? 61.732 -39.235 -27.372 1.00 63.50 112 LEU A O 1
ATOM 872 N N . PRO A 1 113 ? 61.819 -38.028 -29.269 1.00 52.22 113 PRO A N 1
ATOM 873 C CA . PRO A 1 113 ? 62.149 -39.172 -30.110 1.00 52.22 113 PRO A CA 1
ATOM 874 C C . PRO A 1 113 ? 63.482 -39.790 -29.656 1.00 52.22 113 PRO A C 1
ATOM 876 O O . PRO A 1 113 ? 64.543 -39.242 -29.943 1.00 52.22 113 PRO A O 1
ATOM 879 N N . GLY A 1 114 ? 63.419 -40.913 -28.929 1.00 60.28 114 GLY A N 1
ATOM 880 C CA . GLY A 1 114 ? 64.590 -41.670 -28.468 1.00 60.28 114 GLY A CA 1
ATOM 881 C C . GLY A 1 114 ? 64.494 -42.314 -27.077 1.00 60.28 114 GLY A C 1
ATOM 882 O O . GLY A 1 114 ? 65.290 -43.205 -26.796 1.00 60.28 114 GLY A O 1
ATOM 883 N N . GLU A 1 115 ? 63.547 -41.931 -26.214 1.00 55.81 115 GLU A N 1
ATOM 884 C CA . GLU A 1 115 ? 63.436 -42.529 -24.871 1.00 55.81 115 GLU A CA 1
ATOM 885 C C . GLU A 1 115 ? 62.573 -43.800 -24.877 1.00 55.81 115 GLU A C 1
ATOM 887 O O . GLU A 1 115 ? 61.367 -43.766 -25.130 1.00 55.81 115 GLU A O 1
ATOM 892 N N . MET A 1 116 ? 63.208 -44.943 -24.609 1.00 57.47 116 MET A N 1
ATOM 893 C CA . MET A 1 116 ? 62.529 -46.224 -24.413 1.00 57.47 116 MET A CA 1
ATOM 894 C C . MET A 1 116 ? 62.060 -46.271 -22.960 1.00 57.47 116 MET A C 1
ATOM 896 O O . MET A 1 116 ? 62.880 -46.177 -22.051 1.00 57.47 116 MET A O 1
ATOM 900 N N . ALA A 1 117 ? 60.752 -46.389 -22.736 1.00 57.84 117 ALA A N 1
ATOM 901 C CA . ALA A 1 117 ? 60.202 -46.534 -21.394 1.00 57.84 117 ALA A CA 1
ATOM 902 C C . ALA A 1 117 ? 60.698 -47.851 -20.771 1.00 57.84 117 ALA A C 1
ATOM 904 O O . ALA A 1 117 ? 60.252 -48.927 -21.175 1.00 57.84 117 ALA A O 1
ATOM 905 N N . GLU A 1 118 ? 61.615 -47.776 -19.804 1.00 49.50 118 GLU A N 1
ATOM 906 C CA . GLU A 1 118 ? 61.886 -48.911 -18.922 1.00 49.50 118 GLU A CA 1
ATOM 907 C C . GLU A 1 118 ? 60.666 -49.148 -18.031 1.00 49.50 118 GLU A C 1
ATOM 909 O O . GLU A 1 118 ? 60.177 -48.254 -17.338 1.00 49.50 118 GLU A O 1
ATOM 914 N N . VAL A 1 119 ? 60.152 -50.372 -18.111 1.00 48.62 119 VAL A N 1
ATOM 915 C CA . VAL A 1 119 ? 59.038 -50.876 -17.317 1.00 48.62 119 VAL A CA 1
ATOM 916 C C . VAL A 1 119 ? 59.648 -51.594 -16.117 1.00 48.62 119 VAL A C 1
ATOM 918 O O . VAL A 1 119 ? 60.292 -52.628 -16.298 1.00 48.62 119 VAL A O 1
ATOM 921 N N . ALA A 1 120 ? 59.457 -51.049 -14.917 1.00 39.75 120 ALA A N 1
ATOM 922 C CA . ALA A 1 120 ? 59.741 -51.714 -13.647 1.00 39.75 120 ALA A CA 1
ATOM 923 C C . ALA A 1 120 ? 58.536 -51.568 -12.714 1.00 39.75 120 ALA A C 1
ATOM 925 O O . ALA A 1 120 ? 57.984 -50.444 -12.644 1.00 39.75 120 ALA A O 1
#

Foldseek 3Di:
DDDDPPPPVAWAKAFQVVVQVVVCVQVVNDGPPDSDQKDDPDLFWIWGADPVNGITWIDGLQAINDVVCVVDPPDQDPVNCVSPVDPPPPPPPPPPPDPDPDCPPDDPDPPDPPDDDDDD

Nearest PDB structures (foldseek):
  5gv8-assembly1_A  TM=6.737E-01  e=3.489E+00  Sus scrofa
  7wrg-assembly1_A  TM=7.323E-01  e=8.525E+00  Caenorhabditis elegans

Solvent-accessible surface area (backbone atoms only — not comparable to full-atom values): 7938 Å² total; per-residue (Å²): 136,86,84,74,84,79,77,61,96,56,58,58,70,37,48,55,68,59,50,52,51,51,48,20,62,73,52,77,67,46,72,71,91,61,88,63,65,61,46,72,83,49,100,62,36,34,38,36,48,41,97,82,64,67,37,28,30,29,33,33,87,89,50,46,37,43,68,66,31,71,78,35,73,95,52,85,37,75,65,35,54,71,78,48,64,69,79,74,74,79,73,74,74,70,86,73,79,60,97,62,81,81,62,90,79,72,72,96,66,85,75,61,96,83,75,76,85,82,87,129

Sequence (120 aa):
MNGKTILASGPATQTVEAVAQLIRYHNHGQPAAEMPEFYRLSAEMVLVRSNKGDAYYVTTPRACSCPSATYRPGKTCKHQRKYFPQPKAARTALPVDSIRPDMRGFRPVSLLPGEMAEVA

pLDDT: mean 70.56, std 13.27, range [37.62, 87.44]

Radius of gyration: 30.58 Å; Cα contacts (8 Å, |Δi|>4): 111; chains: 1; bounding box: 84×75×49 Å

Mean predicted aligned error: 16.35 Å